Protein AF-A0A318PSG0-F1 (afdb_monomer)

Foldseek 3Di:
DDPDPPCVVVVVVVVVVVVVVVVVVLVVLLVVLLVDDLVVLVVVLVVLVVVLVVLVVVCVVVVPPCPPVVSVVVSVVSVVSSVSSVVSSVVDDPPVPDDD

Mean predicted aligned error: 10.16 Å

Structure (mmCIF, N/CA/C/O backbone):
data_AF-A0A318PSG0-F1
#
_entry.id   AF-A0A318PSG0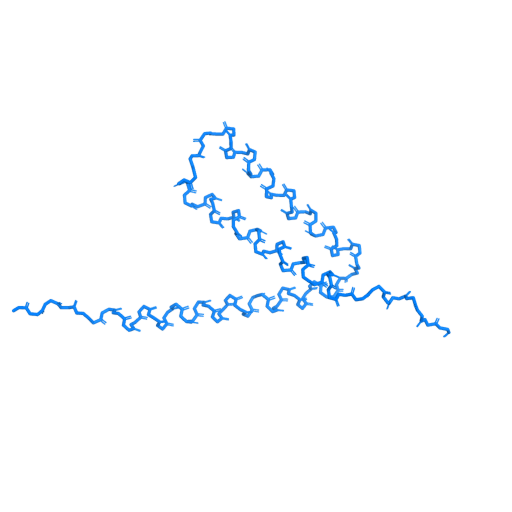-F1
#
loop_
_atom_site.group_PDB
_atom_site.id
_atom_site.type_symbol
_atom_site.label_atom_id
_atom_site.label_alt_id
_atom_site.label_comp_id
_atom_site.label_asym_id
_atom_site.label_entity_id
_atom_site.label_seq_id
_atom_site.pdbx_PDB_ins_code
_atom_site.Cartn_x
_atom_site.Cartn_y
_atom_site.Cartn_z
_atom_site.occupancy
_atom_site.B_iso_or_equiv
_atom_site.auth_seq_id
_atom_site.auth_comp_id
_atom_site.auth_asym_id
_atom_site.auth_atom_id
_atom_site.pdbx_PDB_model_num
ATOM 1 N N . MET A 1 1 ? 16.688 -3.654 -47.159 1.00 36.91 1 MET A N 1
ATOM 2 C CA . MET A 1 1 ? 16.918 -4.422 -45.921 1.00 36.91 1 MET A CA 1
ATOM 3 C C . MET A 1 1 ? 15.959 -3.846 -44.901 1.00 36.91 1 MET A C 1
ATOM 5 O O . MET A 1 1 ? 16.296 -2.858 -44.268 1.00 36.91 1 MET A O 1
ATOM 9 N N . ASP A 1 2 ? 14.742 -4.387 -44.855 1.00 44.00 2 ASP A N 1
ATOM 10 C CA . ASP A 1 2 ? 13.758 -4.062 -43.821 1.00 44.00 2 ASP A CA 1
ATOM 11 C C . ASP A 1 2 ? 14.165 -4.807 -42.552 1.00 44.00 2 ASP A C 1
ATOM 13 O O . ASP A 1 2 ? 14.094 -6.035 -42.494 1.00 44.00 2 ASP A O 1
ATOM 17 N N . MET A 1 3 ? 14.678 -4.075 -41.566 1.00 46.41 3 MET A N 1
ATOM 18 C CA . MET A 1 3 ? 14.885 -4.620 -40.232 1.00 46.41 3 MET A CA 1
ATOM 19 C C . MET A 1 3 ? 13.568 -4.513 -39.466 1.00 46.41 3 MET A C 1
ATOM 21 O O . MET A 1 3 ? 13.115 -3.415 -39.166 1.00 46.41 3 MET A O 1
ATOM 25 N N . MET A 1 4 ? 12.974 -5.680 -39.213 1.00 53.62 4 MET A N 1
ATOM 26 C CA . MET A 1 4 ? 12.303 -6.062 -37.966 1.00 53.62 4 MET A CA 1
ATOM 27 C C . MET A 1 4 ? 11.558 -4.935 -37.235 1.00 53.62 4 MET A C 1
ATOM 29 O O . MET A 1 4 ? 12.124 -4.239 -36.400 1.00 53.62 4 MET A O 1
ATOM 33 N N . ASN A 1 5 ? 10.257 -4.827 -37.506 1.00 5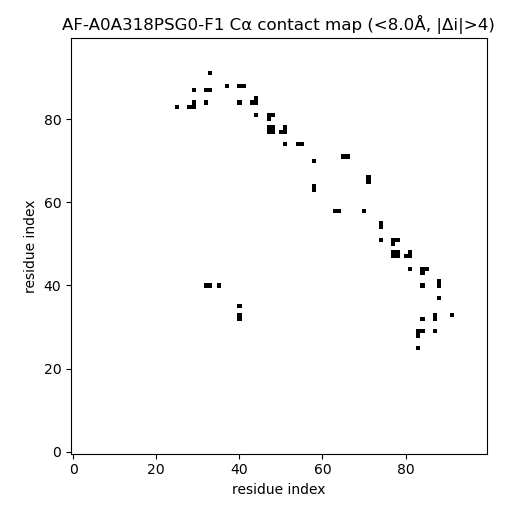1.25 5 ASN A N 1
ATOM 34 C CA . ASN A 1 5 ? 9.304 -4.077 -36.683 1.00 51.25 5 ASN A CA 1
ATOM 35 C C . ASN A 1 5 ? 8.194 -5.012 -36.145 1.00 51.25 5 ASN A C 1
ATOM 37 O O . ASN A 1 5 ? 7.049 -4.599 -35.990 1.00 51.25 5 ASN A O 1
ATOM 41 N N . ASP A 1 6 ? 8.533 -6.290 -35.924 1.00 53.03 6 ASP A N 1
ATOM 42 C CA . ASP A 1 6 ? 7.601 -7.364 -35.530 1.00 53.03 6 ASP A CA 1
ATOM 43 C C . ASP A 1 6 ? 7.407 -7.495 -34.003 1.00 53.03 6 ASP A C 1
ATOM 45 O O . ASP A 1 6 ? 6.510 -8.210 -33.561 1.00 53.03 6 ASP A O 1
ATOM 49 N N . ASP A 1 7 ? 8.180 -6.774 -33.181 1.00 54.47 7 ASP A N 1
ATOM 50 C CA . ASP A 1 7 ? 8.116 -6.872 -31.708 1.00 54.47 7 ASP A CA 1
ATOM 51 C C . ASP A 1 7 ? 7.100 -5.914 -31.051 1.00 54.47 7 ASP A C 1
ATOM 53 O O . ASP A 1 7 ? 6.752 -6.060 -29.878 1.00 54.47 7 ASP A O 1
ATOM 57 N N . ALA A 1 8 ? 6.578 -4.931 -31.790 1.00 55.47 8 ALA A N 1
ATOM 58 C CA . ALA A 1 8 ? 5.656 -3.928 -31.248 1.00 55.47 8 ALA A CA 1
ATOM 59 C C . ALA A 1 8 ? 4.292 -4.483 -30.757 1.00 55.47 8 ALA A C 1
ATOM 61 O O . ALA A 1 8 ? 3.833 -4.053 -29.695 1.00 55.47 8 ALA A O 1
ATOM 62 N N . PRO A 1 9 ? 3.613 -5.419 -31.458 1.00 56.50 9 PRO A N 1
ATOM 63 C CA . PRO A 1 9 ? 2.306 -5.916 -31.018 1.00 56.50 9 PRO A CA 1
ATOM 64 C C . PRO A 1 9 ? 2.380 -6.974 -29.903 1.00 56.50 9 PRO A C 1
ATOM 66 O O . PRO A 1 9 ? 1.414 -7.126 -29.155 1.00 56.50 9 PRO A O 1
ATOM 69 N N . VAL A 1 10 ? 3.501 -7.693 -29.760 1.00 61.41 10 VAL A N 1
ATOM 70 C CA . VAL A 1 10 ? 3.690 -8.702 -28.697 1.00 61.41 10 VAL A CA 1
ATOM 71 C C . VAL A 1 10 ? 3.797 -8.020 -27.332 1.00 61.41 10 VAL A C 1
ATOM 73 O O . VAL A 1 10 ? 3.074 -8.379 -26.405 1.00 61.41 10 VAL A O 1
ATOM 76 N N . ASN A 1 11 ? 4.586 -6.947 -27.256 1.00 71.38 11 ASN A N 1
ATOM 77 C CA . ASN A 1 11 ? 4.783 -6.169 -26.035 1.00 71.38 11 ASN A CA 1
ATOM 78 C C . ASN A 1 11 ? 3.484 -5.477 -25.561 1.00 71.38 11 ASN A C 1
ATOM 80 O O . ASN A 1 11 ? 3.173 -5.457 -24.374 1.00 71.38 11 ASN A O 1
ATOM 84 N N . ALA A 1 12 ? 2.651 -4.980 -26.485 1.00 75.56 12 ALA A N 1
ATOM 85 C CA . ALA A 1 12 ? 1.378 -4.341 -26.131 1.00 75.56 12 ALA A CA 1
ATOM 86 C C . ALA A 1 12 ? 0.383 -5.305 -25.452 1.00 75.56 12 ALA A C 1
ATOM 88 O O . ALA A 1 12 ? -0.306 -4.921 -24.507 1.00 75.56 12 ALA A O 1
ATOM 89 N N . ASN A 1 13 ? 0.321 -6.560 -25.909 1.00 78.31 13 ASN A N 1
ATOM 90 C CA . ASN A 1 13 ? -0.543 -7.576 -25.303 1.00 78.31 13 ASN A CA 1
ATOM 91 C C . ASN A 1 13 ? -0.038 -8.013 -23.920 1.00 78.31 13 ASN A C 1
ATOM 93 O O . ASN A 1 13 ? -0.846 -8.252 -23.023 1.00 78.31 13 ASN A O 1
ATOM 97 N N . GLU A 1 14 ? 1.280 -8.102 -23.733 1.00 83.19 14 GLU A N 1
ATOM 98 C CA . GLU A 1 14 ? 1.892 -8.414 -22.437 1.00 83.19 14 GLU A CA 1
ATOM 99 C C . GLU A 1 14 ? 1.665 -7.288 -21.420 1.00 83.19 14 GLU A C 1
ATOM 101 O O . GLU A 1 14 ? 1.273 -7.563 -20.286 1.00 83.19 14 GLU A O 1
ATOM 106 N N . ILE A 1 15 ? 1.803 -6.025 -21.838 1.00 81.81 15 ILE A N 1
ATOM 107 C CA . ILE A 1 15 ? 1.477 -4.853 -21.011 1.00 81.81 15 ILE A CA 1
ATOM 108 C C . ILE A 1 15 ? -0.001 -4.874 -20.608 1.00 81.81 15 ILE A C 1
ATOM 110 O O . ILE A 1 15 ? -0.307 -4.772 -19.422 1.00 81.81 15 ILE A O 1
ATOM 114 N N . ALA A 1 16 ? -0.918 -5.083 -21.556 1.00 83.00 16 ALA A N 1
ATOM 115 C CA . ALA A 1 16 ? -2.351 -5.143 -21.260 1.00 83.00 16 ALA A CA 1
ATOM 116 C C . ALA A 1 16 ? -2.700 -6.278 -20.278 1.00 83.00 16 ALA A C 1
ATOM 118 O O . ALA A 1 16 ? -3.563 -6.126 -19.409 1.00 83.00 16 ALA A O 1
ATOM 119 N N . LEU A 1 17 ? -2.017 -7.421 -20.389 1.00 86.44 17 LEU A N 1
ATOM 120 C CA . LEU A 1 17 ? -2.180 -8.537 -19.463 1.00 86.44 17 LEU A CA 1
ATOM 121 C C . LEU A 1 17 ? -1.668 -8.186 -18.055 1.00 86.44 17 LEU A C 1
ATOM 123 O O . LEU A 1 17 ? -2.342 -8.490 -17.069 1.00 86.44 17 LEU A O 1
ATOM 127 N N . LEU A 1 18 ? -0.511 -7.527 -17.952 1.00 85.81 18 LEU A N 1
ATOM 128 C CA . LEU A 1 18 ? 0.033 -7.049 -16.678 1.00 85.81 18 LEU A CA 1
ATOM 129 C C . LEU A 1 18 ? -0.896 -6.023 -16.020 1.00 85.81 18 LEU A C 1
ATOM 131 O O . LEU A 1 18 ? -1.191 -6.149 -14.832 1.00 85.81 18 LEU A O 1
ATOM 135 N N . GLU A 1 19 ? -1.425 -5.068 -16.783 1.00 85.62 19 GLU A N 1
ATOM 136 C CA . GLU A 1 19 ? -2.404 -4.089 -16.296 1.00 85.62 19 GLU A CA 1
ATOM 137 C C . GLU A 1 19 ? -3.671 -4.770 -15.764 1.00 85.62 19 GLU A C 1
ATOM 139 O O . GLU A 1 19 ? -4.149 -4.437 -14.676 1.00 85.62 19 GLU A O 1
ATOM 144 N N . ALA A 1 20 ? -4.186 -5.777 -16.478 1.00 87.00 20 ALA A N 1
ATOM 145 C CA . ALA A 1 20 ? -5.340 -6.548 -16.028 1.00 87.00 20 ALA A CA 1
ATOM 146 C C . ALA A 1 20 ? -5.061 -7.296 -14.711 1.00 87.00 20 ALA A C 1
ATOM 148 O O . ALA A 1 20 ? -5.914 -7.307 -13.816 1.00 87.00 20 ALA A O 1
ATOM 149 N N . TYR A 1 21 ? -3.871 -7.888 -14.556 1.00 87.44 21 TYR A N 1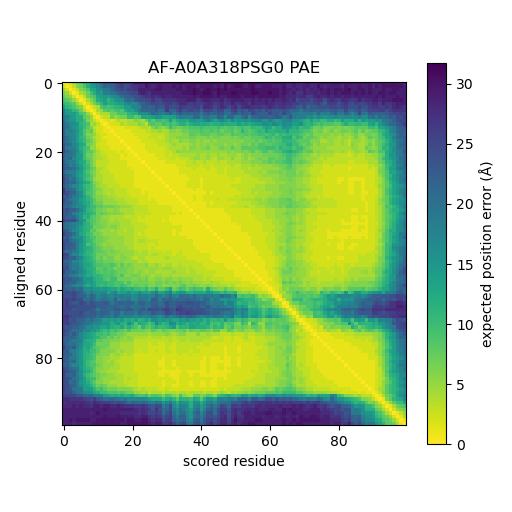
ATOM 150 C CA . TYR A 1 21 ? -3.478 -8.545 -13.307 1.00 87.44 21 TYR A CA 1
ATOM 151 C C . TYR A 1 21 ? -3.340 -7.561 -12.147 1.00 87.44 21 TYR A C 1
ATOM 153 O O . TYR A 1 21 ? -3.872 -7.830 -11.068 1.00 87.44 21 TYR A O 1
ATOM 161 N N . VAL A 1 22 ? -2.694 -6.412 -12.363 1.00 87.38 22 VAL A N 1
ATOM 162 C CA . VAL A 1 22 ? -2.577 -5.353 -11.349 1.00 87.38 22 VAL A CA 1
ATOM 163 C C . VAL A 1 22 ? -3.963 -4.869 -10.922 1.00 87.38 22 VAL A C 1
ATOM 165 O O . VAL A 1 22 ? -4.237 -4.792 -9.724 1.00 87.38 22 VAL A O 1
ATOM 168 N N . GLY A 1 23 ? -4.876 -4.652 -11.873 1.00 89.44 23 GLY A N 1
ATOM 169 C CA . GLY A 1 23 ? -6.261 -4.284 -11.575 1.00 89.44 23 GLY A CA 1
ATOM 170 C C . GLY A 1 23 ? -6.995 -5.340 -10.739 1.00 89.44 23 GLY A C 1
ATOM 171 O O . GLY A 1 23 ? -7.702 -5.003 -9.787 1.00 89.44 23 GLY A O 1
ATOM 172 N N . CYS A 1 24 ? -6.796 -6.630 -11.026 1.00 92.88 24 CYS A N 1
ATOM 173 C CA . CYS A 1 24 ? -7.376 -7.711 -10.221 1.00 92.88 24 CYS A CA 1
ATOM 174 C C . CYS A 1 24 ? -6.821 -7.735 -8.789 1.00 92.88 24 CYS A C 1
ATOM 176 O O . CYS A 1 24 ? -7.586 -7.941 -7.841 1.00 92.88 24 CYS A O 1
ATOM 178 N N . LEU A 1 25 ? -5.514 -7.511 -8.622 1.00 92.19 25 LEU A N 1
ATOM 179 C CA . LEU A 1 25 ? -4.870 -7.438 -7.310 1.00 92.19 25 LEU A CA 1
ATOM 180 C C . LEU A 1 25 ? -5.370 -6.237 -6.503 1.00 92.19 25 LEU A C 1
ATOM 182 O O . LEU A 1 25 ? -5.661 -6.396 -5.318 1.00 92.19 25 LEU A O 1
ATOM 186 N N . GLU A 1 26 ? -5.551 -5.073 -7.133 1.00 93.25 26 GLU A N 1
ATOM 187 C CA . GLU A 1 26 ? -6.134 -3.899 -6.477 1.00 93.25 26 GLU A CA 1
ATOM 188 C C . GLU A 1 26 ? -7.552 -4.205 -5.974 1.00 93.25 26 GLU A C 1
ATOM 190 O O . GLU A 1 26 ? -7.862 -3.984 -4.804 1.00 93.25 26 GLU A O 1
ATOM 195 N N . VAL A 1 27 ? -8.409 -4.793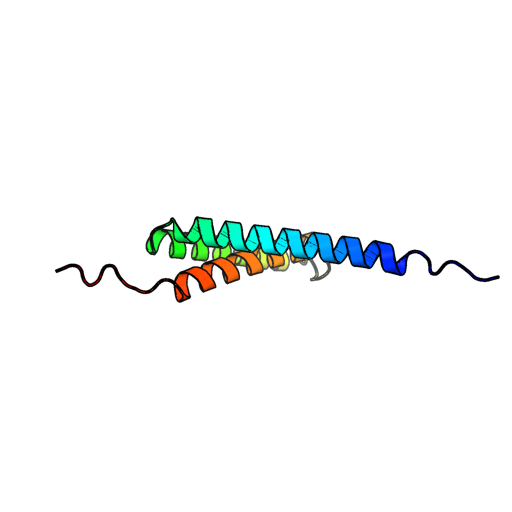 -6.815 1.00 94.31 27 VAL A N 1
ATOM 196 C CA . VAL A 1 27 ? -9.775 -5.171 -6.415 1.00 94.31 27 VAL A CA 1
ATOM 197 C C . VAL A 1 27 ? -9.767 -6.181 -5.266 1.00 94.31 27 VAL A C 1
ATOM 199 O O . VAL A 1 27 ? -10.570 -6.059 -4.337 1.00 94.31 27 VAL A O 1
ATOM 202 N N . ALA A 1 28 ? -8.881 -7.179 -5.305 1.00 94.81 28 ALA A N 1
ATOM 203 C CA . ALA A 1 28 ? -8.751 -8.168 -4.239 1.00 94.81 28 ALA A CA 1
ATOM 204 C C . ALA A 1 28 ? -8.301 -7.524 -2.919 1.00 94.81 28 ALA A C 1
ATOM 206 O O . ALA A 1 28 ? -8.905 -7.788 -1.878 1.00 94.81 28 ALA A O 1
ATOM 207 N N . LEU A 1 29 ? -7.309 -6.632 -2.972 1.00 94.75 29 LEU A N 1
ATOM 208 C CA . LEU A 1 29 ? -6.831 -5.869 -1.823 1.00 94.75 29 LEU A CA 1
ATOM 209 C C . LEU A 1 29 ? -7.955 -5.016 -1.227 1.00 94.75 29 LEU A C 1
ATOM 211 O O . LEU A 1 29 ? -8.220 -5.104 -0.030 1.00 94.75 29 LEU A O 1
ATOM 215 N N . GLN A 1 30 ? -8.679 -4.254 -2.051 1.00 95.19 30 GLN A N 1
ATOM 216 C CA . GLN A 1 30 ? -9.795 -3.446 -1.563 1.00 95.19 30 GLN A CA 1
ATOM 217 C C . GLN A 1 30 ? -10.897 -4.303 -0.923 1.00 95.19 30 GLN A C 1
ATOM 219 O O . GLN A 1 30 ? -11.495 -3.899 0.072 1.00 95.19 30 GLN A O 1
ATOM 224 N N . LYS A 1 31 ? -11.196 -5.483 -1.484 1.00 95.56 31 LYS A N 1
ATOM 225 C CA . LYS A 1 31 ? -12.158 -6.422 -0.885 1.00 95.56 31 LYS A CA 1
ATOM 226 C C . LYS A 1 31 ? -11.676 -6.933 0.468 1.00 95.56 31 LYS A C 1
ATOM 228 O O . LYS A 1 31 ? -12.481 -6.984 1.388 1.00 95.56 31 LYS A O 1
ATOM 233 N N . ALA A 1 32 ? -10.396 -7.279 0.592 1.00 95.44 32 ALA A N 1
ATOM 234 C CA . ALA A 1 32 ? -9.815 -7.746 1.845 1.00 95.44 32 ALA A CA 1
ATOM 235 C C . ALA A 1 32 ? -9.843 -6.658 2.930 1.00 95.44 32 ALA A C 1
ATOM 237 O O . ALA A 1 32 ? -10.273 -6.929 4.045 1.00 95.44 32 ALA A O 1
ATOM 238 N N . ILE A 1 33 ? -9.473 -5.419 2.593 1.00 95.06 33 ILE A N 1
ATOM 239 C CA . ILE A 1 33 ? -9.479 -4.289 3.538 1.00 95.06 33 ILE A CA 1
ATOM 240 C C . ILE A 1 33 ? -10.899 -4.005 4.047 1.00 95.06 33 ILE A C 1
ATOM 242 O O . ILE A 1 33 ? -11.081 -3.764 5.233 1.00 95.06 33 ILE A O 1
ATOM 246 N N . ARG A 1 34 ? -11.923 -4.105 3.187 1.00 94.69 34 ARG A N 1
ATOM 247 C CA . ARG A 1 34 ? -13.332 -3.916 3.588 1.00 94.69 34 ARG A CA 1
ATOM 248 C C . ARG A 1 34 ? -13.865 -4.989 4.550 1.00 94.69 34 ARG A C 1
ATOM 250 O O . ARG A 1 34 ? -14.959 -4.814 5.075 1.00 94.69 34 ARG A O 1
ATOM 257 N N . LEU A 1 35 ? -13.141 -6.090 4.770 1.00 94.94 35 LEU A N 1
ATOM 258 C CA . LEU A 1 35 ? -13.483 -7.086 5.795 1.00 94.94 35 LEU A CA 1
ATOM 259 C C . LEU A 1 35 ? -12.954 -6.712 7.187 1.00 94.94 35 LEU A C 1
ATOM 261 O O . LEU A 1 35 ? -13.360 -7.332 8.167 1.00 94.94 35 LEU A O 1
ATOM 265 N N . LEU A 1 36 ? -12.041 -5.743 7.263 1.00 94.31 36 LEU A N 1
ATOM 266 C CA . LEU A 1 36 ? -11.470 -5.238 8.505 1.00 94.31 36 LEU A CA 1
ATOM 267 C C . LEU A 1 36 ? -12.365 -4.149 9.100 1.00 94.31 36 LEU A C 1
ATOM 269 O O . LEU A 1 36 ? -13.051 -3.431 8.363 1.00 94.31 36 LEU A O 1
ATOM 273 N N . ASP A 1 37 ? -12.320 -3.992 10.421 1.00 94.00 37 ASP A N 1
ATOM 274 C CA . ASP A 1 37 ? -12.927 -2.834 11.079 1.00 94.00 37 ASP A CA 1
ATOM 275 C C . ASP A 1 37 ? -12.146 -1.538 10.784 1.00 94.00 37 ASP A C 1
ATOM 277 O O . ASP A 1 37 ? -11.023 -1.561 10.279 1.00 94.00 37 ASP A O 1
ATOM 281 N N . HIS A 1 38 ? -12.758 -0.382 11.054 1.00 92.81 38 HIS A N 1
ATOM 282 C CA . HIS A 1 38 ? -12.161 0.912 10.712 1.00 92.81 38 HIS A CA 1
ATOM 283 C C . HIS A 1 38 ? -10.795 1.135 11.382 1.00 92.81 38 HIS A C 1
ATOM 285 O O . HIS A 1 38 ? -9.873 1.639 10.740 1.00 92.81 38 HIS A O 1
ATOM 291 N N . ASP A 1 39 ? -10.638 0.719 12.640 1.00 94.94 39 ASP A N 1
ATOM 292 C CA . ASP A 1 39 ? -9.383 0.887 13.375 1.00 94.94 39 ASP A CA 1
ATOM 293 C C . ASP A 1 39 ? -8.264 0.045 12.747 1.00 94.94 39 ASP A C 1
ATOM 295 O O . ASP A 1 39 ? -7.164 0.553 12.519 1.00 94.94 39 ASP A O 1
ATOM 299 N N . GLN A 1 40 ? -8.561 -1.200 12.365 1.00 96.12 40 GLN A N 1
ATOM 300 C CA . GLN A 1 40 ? -7.654 -2.084 11.630 1.00 96.12 40 GLN A CA 1
ATOM 301 C C . GLN A 1 40 ? -7.283 -1.519 10.253 1.00 96.12 40 GLN A C 1
ATOM 303 O O . GLN A 1 40 ? -6.124 -1.600 9.840 1.00 96.12 40 GLN A O 1
ATOM 308 N N . GLN A 1 41 ? -8.236 -0.917 9.533 1.00 94.94 41 GLN A N 1
ATOM 309 C CA . GLN A 1 41 ? -7.959 -0.264 8.249 1.00 94.94 41 GLN A CA 1
ATOM 310 C C . GLN A 1 41 ? -6.987 0.914 8.428 1.00 94.94 41 GLN A C 1
ATOM 312 O O . GLN A 1 41 ? -6.008 1.037 7.684 1.00 94.94 41 GLN A O 1
ATOM 317 N N . VAL A 1 42 ? -7.225 1.765 9.431 1.00 95.81 42 VAL A N 1
ATOM 318 C CA . VAL A 1 42 ? -6.362 2.910 9.757 1.00 95.81 42 VAL A CA 1
ATOM 319 C C . VAL A 1 42 ? -4.981 2.451 10.228 1.00 95.81 42 VAL A C 1
ATOM 321 O O . VAL A 1 42 ? -3.975 3.048 9.836 1.00 95.81 42 VAL A O 1
ATOM 324 N N . GLU A 1 43 ? -4.900 1.397 11.039 1.00 96.62 43 GLU A N 1
ATOM 325 C CA . GLU A 1 43 ? -3.632 0.803 11.474 1.00 96.62 43 GLU A CA 1
ATOM 326 C C . GLU A 1 43 ? -2.819 0.299 10.278 1.00 96.62 43 GLU A C 1
ATOM 328 O O . GLU A 1 43 ? -1.637 0.625 10.154 1.00 96.62 43 GLU A O 1
ATOM 333 N N . MET A 1 44 ? -3.461 -0.404 9.343 1.00 95.69 44 MET A N 1
ATOM 334 C CA . MET A 1 44 ? -2.820 -0.887 8.122 1.00 95.69 44 MET A CA 1
ATOM 335 C C . MET A 1 44 ? -2.306 0.271 7.248 1.00 95.69 44 MET A C 1
ATOM 337 O O . MET A 1 44 ? -1.190 0.203 6.730 1.00 95.69 44 MET A O 1
ATOM 341 N N . LEU A 1 45 ? -3.057 1.376 7.141 1.00 96.44 45 LEU A N 1
ATOM 342 C CA . LEU A 1 45 ? -2.585 2.583 6.452 1.00 96.44 45 LEU A CA 1
ATOM 343 C C . LEU A 1 45 ? -1.350 3.188 7.136 1.00 96.44 45 LEU A C 1
ATOM 345 O O . LEU A 1 45 ? -0.379 3.538 6.463 1.00 96.44 45 LEU A O 1
ATOM 349 N N . ARG A 1 46 ? -1.365 3.304 8.469 1.00 96.75 46 ARG A N 1
ATOM 350 C CA . ARG A 1 46 ? -0.227 3.827 9.243 1.00 96.75 46 ARG A CA 1
ATOM 351 C C . ARG A 1 46 ? 1.008 2.946 9.108 1.00 96.75 46 ARG A C 1
ATOM 353 O O . ARG A 1 46 ? 2.120 3.473 9.044 1.00 96.75 46 ARG A O 1
ATOM 360 N N . TYR A 1 47 ? 0.820 1.632 9.055 1.00 95.81 47 TYR A N 1
ATOM 361 C CA . TYR A 1 47 ? 1.902 0.681 8.843 1.00 95.81 47 TYR A CA 1
ATOM 362 C C . TYR A 1 47 ? 2.589 0.917 7.493 1.00 95.81 47 TYR A C 1
ATOM 364 O O . TYR A 1 47 ? 3.805 1.103 7.444 1.00 95.81 47 TYR A O 1
ATOM 372 N N . GLU A 1 48 ? 1.820 1.020 6.407 1.00 94.94 48 GLU A N 1
ATOM 373 C CA . GLU A 1 48 ? 2.374 1.291 5.074 1.00 94.94 48 GLU A CA 1
ATOM 374 C C . GLU A 1 48 ? 3.049 2.670 4.992 1.00 94.94 48 GLU A C 1
ATOM 376 O O . GLU A 1 48 ? 4.149 2.791 4.455 1.00 94.94 48 GLU A O 1
ATOM 381 N N . GLN A 1 49 ? 2.462 3.705 5.602 1.00 93.88 49 GLN A N 1
ATOM 382 C CA . GLN A 1 49 ? 3.082 5.035 5.682 1.00 93.88 49 GLN A CA 1
ATOM 383 C C . GLN A 1 49 ? 4.404 5.026 6.460 1.00 93.88 49 GLN A C 1
ATOM 385 O O . GLN A 1 49 ? 5.359 5.690 6.057 1.00 93.88 49 GLN A O 1
ATOM 390 N N . THR A 1 50 ? 4.476 4.263 7.553 1.00 94.88 50 THR A N 1
ATOM 391 C CA . THR A 1 50 ? 5.711 4.092 8.330 1.00 94.88 50 THR A CA 1
ATOM 392 C C . THR A 1 50 ? 6.787 3.418 7.490 1.00 94.88 50 THR A C 1
ATOM 394 O O . THR A 1 50 ? 7.907 3.915 7.436 1.00 94.88 50 THR A O 1
ATOM 397 N N . ARG A 1 51 ? 6.445 2.353 6.757 1.00 91.12 51 ARG A N 1
ATOM 398 C CA . ARG A 1 51 ? 7.396 1.658 5.878 1.00 91.12 51 ARG A CA 1
ATOM 399 C C . ARG A 1 51 ? 7.934 2.547 4.765 1.00 91.12 51 ARG A C 1
ATOM 401 O O . ARG A 1 51 ? 9.128 2.504 4.493 1.00 91.12 51 ARG A O 1
ATOM 408 N N . ILE A 1 52 ? 7.075 3.348 4.133 1.00 91.69 52 ILE A N 1
ATOM 409 C CA . ILE A 1 52 ? 7.500 4.328 3.122 1.00 91.69 52 ILE A CA 1
ATOM 410 C C . ILE A 1 52 ? 8.511 5.291 3.742 1.00 91.69 52 ILE A C 1
ATOM 412 O O . ILE A 1 52 ? 9.612 5.438 3.225 1.00 91.69 52 ILE A O 1
ATOM 416 N N . LYS A 1 53 ? 8.177 5.863 4.903 1.00 90.75 53 LYS A N 1
ATOM 417 C CA . LYS A 1 53 ? 9.044 6.811 5.604 1.00 90.75 53 LYS A CA 1
ATOM 418 C C . LYS A 1 53 ? 10.398 6.204 5.991 1.00 90.75 53 LYS A C 1
ATOM 420 O O . LYS A 1 53 ? 11.426 6.823 5.747 1.00 90.75 53 LYS A O 1
ATOM 425 N N . GLU A 1 54 ? 10.411 5.005 6.569 1.00 89.81 54 GLU A N 1
ATOM 426 C CA . GLU A 1 54 ? 11.650 4.302 6.932 1.00 89.81 54 GLU A CA 1
ATOM 427 C C . GLU A 1 54 ? 12.531 4.042 5.706 1.00 89.81 54 GLU A C 1
ATOM 429 O O . GLU A 1 54 ? 13.756 4.141 5.782 1.00 89.81 54 GLU A O 1
ATOM 434 N N . ARG A 1 55 ? 11.918 3.740 4.556 1.00 85.19 55 ARG A N 1
ATOM 435 C CA . ARG A 1 55 ? 12.652 3.557 3.302 1.00 85.19 55 ARG A CA 1
ATOM 436 C C . ARG A 1 55 ? 13.184 4.876 2.756 1.00 85.19 55 ARG A C 1
ATOM 438 O O . ARG A 1 55 ? 14.353 4.925 2.385 1.00 85.19 55 ARG A O 1
ATOM 445 N N . ASP A 1 56 ? 12.400 5.946 2.776 1.00 84.75 56 ASP A N 1
ATOM 446 C CA . ASP A 1 56 ? 12.869 7.277 2.372 1.00 84.75 56 ASP A CA 1
ATOM 447 C C . ASP A 1 56 ? 14.068 7.724 3.231 1.00 84.75 56 ASP A C 1
ATOM 449 O O . ASP A 1 56 ? 15.068 8.229 2.716 1.00 84.75 56 ASP A O 1
ATOM 453 N N . GLU A 1 57 ? 14.021 7.469 4.542 1.00 87.25 57 GLU A N 1
ATOM 454 C CA . GLU A 1 57 ? 15.129 7.740 5.464 1.00 87.25 57 GLU A CA 1
ATOM 455 C C . GLU A 1 57 ? 16.378 6.908 5.132 1.00 87.25 57 GLU A C 1
ATOM 457 O O . GLU A 1 57 ? 17.487 7.447 5.119 1.00 87.25 57 GLU A O 1
ATOM 462 N N . GLN A 1 58 ? 16.218 5.620 4.807 1.00 84.44 58 GLN A N 1
ATOM 463 C CA . GLN A 1 58 ? 17.322 4.761 4.361 1.00 84.44 58 GLN A CA 1
ATOM 464 C C . GLN A 1 58 ? 17.938 5.258 3.049 1.00 84.44 58 GLN A C 1
ATOM 466 O O . GLN A 1 58 ? 19.163 5.318 2.932 1.00 84.44 58 GLN A O 1
ATOM 471 N N . GLN A 1 59 ? 17.117 5.657 2.077 1.00 79.31 59 GLN A N 1
ATOM 472 C CA . GLN A 1 59 ? 17.594 6.182 0.799 1.00 79.31 59 GLN A CA 1
ATOM 473 C C . GLN A 1 59 ? 18.456 7.433 1.001 1.00 79.31 59 GLN A C 1
ATOM 475 O O . GLN A 1 59 ? 19.572 7.517 0.479 1.00 79.31 59 GLN A O 1
ATOM 480 N N . MET A 1 60 ? 17.976 8.360 1.833 1.00 81.06 60 MET A N 1
ATOM 481 C CA . MET A 1 60 ? 18.701 9.576 2.201 1.00 81.06 60 MET A CA 1
ATOM 482 C C . MET A 1 60 ? 20.003 9.266 2.951 1.00 81.06 60 MET A C 1
ATOM 484 O O . MET A 1 60 ? 21.043 9.853 2.650 1.00 81.06 60 MET A O 1
ATOM 488 N N . ALA A 1 61 ? 19.973 8.329 3.905 1.00 83.19 61 ALA A N 1
ATOM 489 C CA . ALA A 1 61 ? 21.135 7.958 4.715 1.00 83.19 61 ALA A CA 1
ATOM 490 C C . ALA A 1 61 ? 22.243 7.272 3.900 1.00 83.19 61 ALA A C 1
ATOM 492 O O . ALA A 1 61 ? 23.428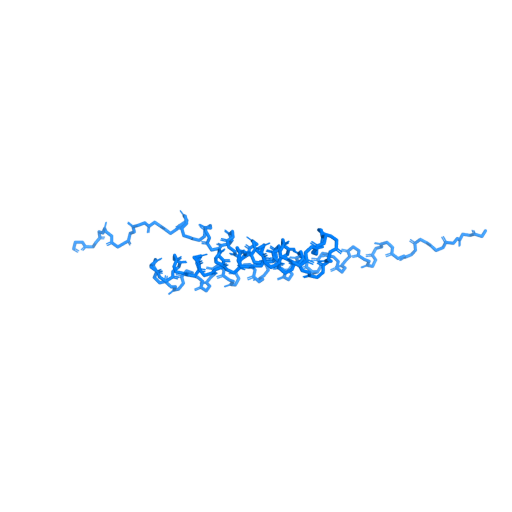 7.478 4.169 1.00 83.19 61 ALA A O 1
ATOM 493 N N . HIS A 1 62 ? 21.875 6.476 2.895 1.00 77.88 62 HIS A N 1
ATOM 494 C CA . HIS A 1 62 ? 22.820 5.720 2.074 1.00 77.88 62 HIS A CA 1
ATOM 495 C C . HIS A 1 62 ? 23.298 6.464 0.819 1.00 77.88 62 HIS A C 1
ATOM 497 O O . HIS A 1 62 ? 24.064 5.890 0.048 1.00 77.88 62 HIS A O 1
ATOM 503 N N . GLN A 1 63 ? 22.882 7.724 0.608 1.00 67.06 63 GLN A N 1
ATOM 504 C CA . GLN A 1 63 ? 23.117 8.475 -0.640 1.00 67.06 63 GLN A CA 1
ATOM 505 C C . GLN A 1 63 ? 22.722 7.667 -1.885 1.00 67.06 63 GLN A C 1
ATOM 507 O O . GLN A 1 63 ? 23.302 7.833 -2.960 1.00 67.06 63 GLN A O 1
ATOM 512 N N . LEU A 1 64 ? 21.744 6.768 -1.734 1.00 65.25 64 LEU A N 1
ATOM 513 C CA . LEU A 1 64 ? 21.189 6.038 -2.857 1.00 65.25 64 LEU A CA 1
ATOM 514 C C . LEU A 1 64 ? 20.459 7.080 -3.697 1.00 65.25 64 LEU A C 1
ATOM 516 O O . LEU A 1 64 ? 19.455 7.655 -3.271 1.00 65.25 64 LEU A O 1
ATOM 520 N N . GLY A 1 65 ? 21.022 7.383 -4.867 1.00 59.97 65 GLY A N 1
ATOM 521 C CA . GLY A 1 65 ? 20.383 8.279 -5.815 1.00 59.97 65 GLY A CA 1
ATOM 522 C C . GLY A 1 65 ? 18.968 7.787 -6.143 1.00 59.97 65 GLY A C 1
ATOM 523 O O . GLY A 1 65 ? 18.668 6.603 -5.969 1.00 59.97 65 GLY A O 1
ATOM 524 N N . PRO A 1 66 ? 18.086 8.664 -6.646 1.00 59.50 66 PRO A N 1
ATOM 525 C CA . PRO A 1 66 ? 16.750 8.270 -7.102 1.00 59.50 66 PRO A CA 1
ATOM 526 C C . PRO A 1 66 ? 16.768 7.156 -8.169 1.00 59.50 66 PRO A C 1
ATOM 528 O O . PRO A 1 66 ? 15.738 6.548 -8.418 1.00 59.50 66 PRO A O 1
ATOM 531 N N . GLU A 1 67 ? 17.936 6.868 -8.755 1.00 55.78 67 GLU A N 1
ATOM 532 C CA . GLU A 1 67 ? 18.175 5.840 -9.776 1.00 55.78 67 GLU A CA 1
ATOM 533 C C . GLU A 1 67 ? 18.553 4.451 -9.224 1.00 55.78 67 GLU A C 1
ATOM 535 O O . GLU A 1 67 ? 18.926 3.561 -9.985 1.00 55.78 67 GLU A O 1
ATOM 540 N N . GLY A 1 68 ? 18.469 4.224 -7.908 1.00 58.16 68 GLY A N 1
ATOM 541 C CA . GLY A 1 68 ? 18.434 2.863 -7.370 1.00 58.16 68 GLY A CA 1
ATOM 542 C C . GLY A 1 68 ? 17.098 2.206 -7.724 1.00 58.16 68 GLY A C 1
ATOM 543 O O . GLY A 1 68 ? 16.210 2.179 -6.876 1.00 58.16 68 GLY A O 1
ATOM 544 N N . ASP A 1 69 ? 16.96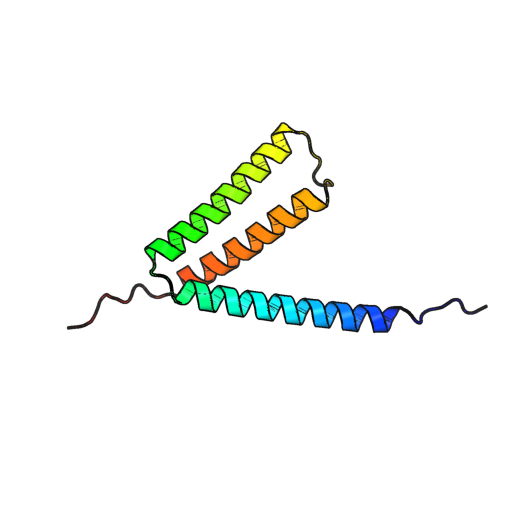4 1.741 -8.969 1.00 63.72 69 ASP A N 1
ATOM 545 C CA . ASP A 1 69 ? 15.712 1.340 -9.642 1.00 63.72 69 ASP A CA 1
ATOM 546 C C . ASP A 1 69 ? 14.804 0.482 -8.738 1.00 63.72 69 ASP A C 1
ATOM 548 O O . ASP A 1 69 ? 13.671 0.843 -8.427 1.00 63.72 69 ASP A O 1
ATOM 552 N N . GLU A 1 70 ? 15.366 -0.566 -8.129 1.00 65.75 70 GLU A N 1
ATOM 553 C CA . GLU A 1 70 ? 14.621 -1.483 -7.256 1.00 65.75 70 GLU A CA 1
ATOM 554 C C . GLU A 1 70 ? 14.145 -0.843 -5.937 1.00 65.75 70 GLU A C 1
ATOM 556 O O . GLU A 1 70 ? 13.113 -1.221 -5.368 1.00 65.75 70 GLU A O 1
ATOM 561 N N . PHE A 1 71 ? 14.896 0.125 -5.402 1.00 65.06 71 PHE A N 1
ATOM 562 C CA . PHE A 1 71 ? 14.522 0.791 -4.156 1.00 65.06 71 PHE A CA 1
ATOM 563 C C . PHE A 1 71 ? 13.305 1.691 -4.381 1.00 65.06 71 PHE A C 1
ATOM 565 O O . PHE A 1 71 ? 12.343 1.626 -3.606 1.00 65.06 71 PHE A O 1
ATOM 572 N N . ASN A 1 72 ? 13.332 2.459 -5.472 1.00 71.56 72 ASN A N 1
ATOM 573 C CA . ASN A 1 72 ? 12.258 3.356 -5.878 1.00 71.56 72 ASN A CA 1
ATOM 574 C C . ASN A 1 72 ? 10.986 2.588 -6.278 1.00 71.56 72 ASN A C 1
ATOM 576 O O . ASN A 1 72 ? 9.883 2.974 -5.878 1.00 71.56 72 ASN A O 1
ATOM 580 N N . ASP A 1 73 ? 11.128 1.454 -6.966 1.00 79.75 73 ASP A N 1
ATOM 581 C CA . ASP A 1 73 ? 10.004 0.605 -7.377 1.00 79.75 73 ASP A CA 1
ATOM 582 C C . ASP A 1 73 ? 9.219 0.061 -6.183 1.00 79.75 73 ASP A C 1
ATOM 584 O O . ASP A 1 73 ? 7.990 0.147 -6.131 1.00 79.75 73 ASP A O 1
ATOM 588 N N . ILE A 1 74 ? 9.922 -0.440 -5.165 1.00 81.81 74 ILE A N 1
ATOM 589 C CA . ILE A 1 74 ? 9.269 -0.980 -3.968 1.00 81.81 74 ILE A CA 1
ATOM 590 C C . ILE A 1 74 ? 8.599 0.149 -3.161 1.00 81.81 74 ILE A C 1
ATOM 592 O O . ILE A 1 74 ? 7.499 -0.043 -2.642 1.00 81.81 74 ILE A O 1
ATOM 596 N N . THR A 1 75 ? 9.198 1.346 -3.073 1.00 85.62 75 THR A N 1
ATOM 597 C CA . THR A 1 75 ? 8.580 2.478 -2.354 1.00 85.62 75 THR A CA 1
ATOM 598 C C . THR A 1 75 ? 7.333 2.946 -3.098 1.00 85.62 75 THR A C 1
ATOM 600 O O . THR A 1 75 ? 6.294 3.191 -2.484 1.00 85.62 75 THR A O 1
ATOM 603 N N . THR A 1 76 ? 7.396 2.969 -4.430 1.00 86.75 76 THR A N 1
ATOM 604 C CA . THR A 1 76 ? 6.251 3.249 -5.300 1.00 86.75 76 THR A CA 1
ATOM 605 C C . THR A 1 76 ? 5.134 2.226 -5.093 1.00 86.75 76 THR A C 1
ATOM 607 O O . THR A 1 76 ? 3.976 2.620 -4.932 1.00 86.75 76 THR A O 1
ATOM 610 N N . ALA A 1 77 ? 5.459 0.933 -5.003 1.00 88.19 77 ALA A N 1
ATOM 611 C CA . ALA A 1 77 ? 4.487 -0.122 -4.722 1.00 88.19 77 ALA A CA 1
ATOM 612 C C . ALA A 1 77 ? 3.795 0.075 -3.361 1.00 88.19 77 ALA A C 1
ATOM 614 O O . ALA A 1 77 ? 2.564 0.031 -3.292 1.00 88.19 77 ALA A O 1
ATOM 615 N N . HIS A 1 78 ? 4.548 0.385 -2.299 1.00 91.25 78 HIS A N 1
ATOM 616 C CA . HIS A 1 78 ? 3.969 0.740 -0.996 1.00 91.25 78 HIS A CA 1
ATOM 617 C C . HIS A 1 78 ? 3.066 1.974 -1.083 1.00 91.25 78 HIS A C 1
ATOM 619 O O . HIS A 1 78 ? 1.975 1.992 -0.512 1.00 91.25 78 HIS A O 1
ATOM 625 N N . GLY A 1 79 ? 3.459 2.983 -1.863 1.00 92.00 79 GLY A N 1
ATOM 626 C CA . GLY A 1 79 ? 2.633 4.160 -2.128 1.00 92.00 79 GLY A CA 1
ATOM 627 C C . GLY A 1 79 ? 1.299 3.825 -2.807 1.00 92.00 79 GLY A C 1
ATOM 628 O O . GLY A 1 79 ? 0.270 4.411 -2.462 1.00 92.00 79 GLY A O 1
ATOM 629 N N . LEU A 1 80 ? 1.282 2.873 -3.745 1.00 91.75 80 LEU A N 1
ATOM 630 C CA . LEU A 1 80 ? 0.054 2.401 -4.397 1.00 91.75 80 LEU A CA 1
ATOM 631 C C . LEU A 1 80 ? -0.855 1.646 -3.418 1.00 91.75 80 LEU A C 1
ATOM 633 O O . LEU A 1 80 ? -2.057 1.915 -3.370 1.00 91.75 80 LEU A O 1
ATOM 637 N N . VAL A 1 81 ? -0.285 0.773 -2.585 1.00 94.00 81 VAL A N 1
ATOM 638 C CA . VAL A 1 81 ? -1.023 0.062 -1.528 1.00 94.00 81 VAL A CA 1
ATOM 639 C C . VAL A 1 81 ? -1.621 1.054 -0.524 1.00 94.00 81 VAL A C 1
ATOM 641 O O . VAL A 1 81 ? -2.817 0.989 -0.242 1.00 94.00 81 VAL A O 1
ATOM 644 N N . ALA A 1 82 ? -0.842 2.031 -0.050 1.00 95.94 82 ALA A N 1
ATOM 645 C CA . ALA A 1 82 ? -1.313 3.066 0.870 1.00 95.94 82 ALA A CA 1
ATOM 646 C C . ALA A 1 82 ? -2.472 3.888 0.279 1.00 95.94 82 ALA A C 1
ATOM 648 O O . ALA A 1 82 ? -3.466 4.141 0.962 1.00 95.94 82 ALA A O 1
ATOM 649 N N . LYS A 1 83 ? -2.393 4.259 -1.008 1.00 95.19 83 LYS A N 1
ATOM 650 C CA . LYS A 1 83 ? -3.490 4.940 -1.719 1.00 95.19 83 LYS A CA 1
ATOM 651 C C . LYS A 1 83 ? -4.746 4.074 -1.801 1.00 95.19 83 LYS A C 1
ATOM 653 O O . LYS A 1 83 ? -5.844 4.580 -1.580 1.00 95.19 83 LYS A O 1
ATOM 658 N N . CYS A 1 84 ? -4.589 2.782 -2.084 1.00 94.62 84 CYS A N 1
ATOM 659 C CA . CYS A 1 84 ? -5.693 1.827 -2.118 1.00 94.62 84 CYS A CA 1
ATOM 660 C C . CYS A 1 84 ? -6.390 1.715 -0.749 1.00 94.62 84 CYS A C 1
ATOM 662 O O . CYS A 1 84 ? -7.617 1.775 -0.682 1.00 94.62 84 CYS A O 1
ATOM 664 N N . ILE A 1 85 ? -5.627 1.619 0.347 1.00 95.44 85 ILE A N 1
ATOM 665 C CA . ILE A 1 85 ? -6.179 1.578 1.712 1.00 95.44 85 ILE A CA 1
ATOM 666 C C . ILE A 1 85 ? -6.900 2.888 2.048 1.00 95.44 85 ILE A C 1
ATOM 668 O O . ILE A 1 85 ? -8.049 2.858 2.486 1.00 95.44 85 ILE A O 1
ATOM 672 N N . ALA A 1 86 ? -6.269 4.038 1.792 1.00 95.38 86 ALA A N 1
A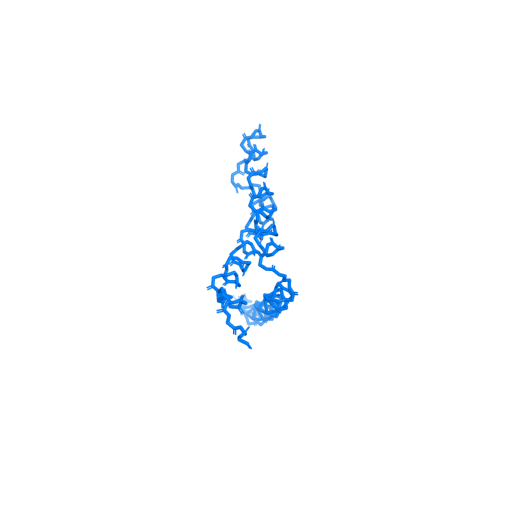TOM 673 C CA . ALA A 1 86 ? -6.861 5.348 2.060 1.00 95.38 86 ALA A CA 1
ATOM 674 C C . ALA A 1 86 ? -8.188 5.550 1.311 1.0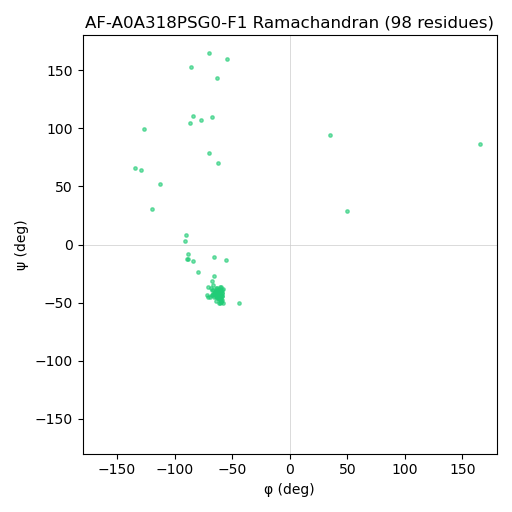0 95.38 86 ALA A C 1
ATOM 676 O O . ALA A 1 86 ? -9.143 6.086 1.873 1.00 95.38 86 ALA A O 1
ATOM 677 N N . ARG A 1 87 ? -8.268 5.067 0.065 1.00 94.62 87 ARG A N 1
ATOM 678 C CA . ARG A 1 87 ? -9.507 5.063 -0.714 1.00 94.62 87 ARG A CA 1
ATOM 679 C C . ARG A 1 87 ? -10.598 4.243 -0.027 1.00 94.62 87 ARG A C 1
ATOM 681 O O . ARG A 1 87 ? -11.692 4.764 0.167 1.00 94.62 87 ARG A O 1
ATOM 688 N N . VAL A 1 88 ? -10.303 3.008 0.388 1.00 94.19 88 VAL A N 1
ATOM 689 C CA . VAL A 1 88 ? -11.278 2.155 1.092 1.00 94.19 88 VAL A CA 1
ATOM 690 C C . VAL A 1 88 ? -11.772 2.813 2.380 1.00 94.19 88 VAL A C 1
ATOM 692 O O . VAL A 1 88 ? -12.979 2.838 2.606 1.00 94.19 88 VAL A O 1
ATOM 695 N N . ILE A 1 89 ? -10.873 3.396 3.178 1.00 93.88 89 ILE A N 1
ATOM 696 C CA . ILE A 1 89 ? -11.242 4.126 4.401 1.00 93.88 89 ILE A CA 1
ATOM 697 C C . ILE A 1 89 ? -12.193 5.280 4.065 1.00 93.88 89 ILE A C 1
ATOM 699 O O . ILE A 1 89 ? -13.237 5.409 4.690 1.00 93.88 89 ILE A O 1
ATOM 703 N N . SER A 1 90 ? -11.873 6.088 3.047 1.00 92.12 90 SER A N 1
ATOM 704 C CA . SER A 1 90 ? -12.702 7.239 2.654 1.00 92.12 90 SER A CA 1
ATOM 705 C C . SER A 1 90 ? -14.082 6.859 2.105 1.00 92.12 90 SER A C 1
ATOM 707 O O . SER A 1 90 ? -15.025 7.642 2.196 1.00 92.12 90 SER A O 1
ATOM 709 N N . GLU A 1 91 ? -14.198 5.666 1.521 1.00 90.31 91 GLU A N 1
ATOM 710 C CA . GLU A 1 91 ? -15.442 5.121 0.975 1.00 90.31 91 GLU A CA 1
ATOM 711 C C . GLU A 1 91 ? -16.261 4.356 2.024 1.00 90.31 91 GLU A C 1
ATOM 713 O O . GLU A 1 91 ? -17.418 4.028 1.761 1.00 90.31 91 GLU A O 1
ATOM 718 N N . THR A 1 92 ? -15.679 4.047 3.186 1.00 77.50 92 THR A N 1
ATOM 719 C CA . THR A 1 92 ? -16.362 3.356 4.280 1.00 77.50 92 THR A CA 1
ATOM 720 C C . THR A 1 92 ? -17.062 4.410 5.136 1.00 77.50 92 THR A C 1
ATOM 722 O O . THR A 1 92 ? -16.388 5.140 5.859 1.00 77.50 92 THR A O 1
ATOM 725 N N . PRO A 1 93 ? -18.397 4.558 5.052 1.00 63.66 93 PRO A N 1
ATOM 726 C CA . PRO A 1 93 ? -19.101 5.516 5.892 1.00 63.66 93 PRO A CA 1
ATOM 727 C C . PRO A 1 93 ? -18.946 5.132 7.369 1.00 63.66 93 PRO A C 1
ATOM 729 O O . PRO A 1 93 ? -18.990 3.946 7.707 1.00 63.66 93 PRO A O 1
ATOM 732 N N . ASP A 1 94 ? -18.823 6.135 8.244 1.00 59.81 94 ASP A N 1
ATOM 733 C CA . ASP A 1 94 ? -18.935 6.005 9.704 1.00 59.81 94 ASP A CA 1
ATOM 734 C C . ASP A 1 94 ? -20.351 5.523 10.075 1.00 59.81 94 ASP A C 1
ATOM 736 O O . ASP A 1 94 ? -21.194 6.276 10.561 1.00 59.81 94 ASP A O 1
ATOM 740 N N . SER A 1 95 ? -20.690 4.274 9.777 1.00 50.44 95 SER A N 1
ATOM 741 C CA . SER A 1 95 ? -22.037 3.752 9.988 1.00 50.44 95 SER A CA 1
ATOM 742 C C . SER A 1 95 ? -22.010 2.379 10.640 1.00 50.44 95 SER A C 1
ATOM 744 O O . SER A 1 95 ? -22.496 1.393 10.093 1.00 50.44 95 SER A O 1
ATOM 746 N N . VAL A 1 96 ? -21.529 2.370 11.883 1.00 49.28 96 VAL A N 1
ATOM 747 C CA . VAL A 1 96 ? -22.268 1.746 12.994 1.00 49.28 96 VAL A CA 1
ATOM 748 C C . VAL A 1 96 ? -22.700 2.861 13.956 1.00 49.28 96 VAL A C 1
ATOM 750 O O . VAL A 1 96 ? -22.434 2.850 15.148 1.00 49.28 96 VAL A O 1
ATOM 753 N N . SER A 1 97 ? -23.349 3.887 13.408 1.00 48.38 97 SER A N 1
ATOM 754 C CA . SER A 1 97 ? -24.065 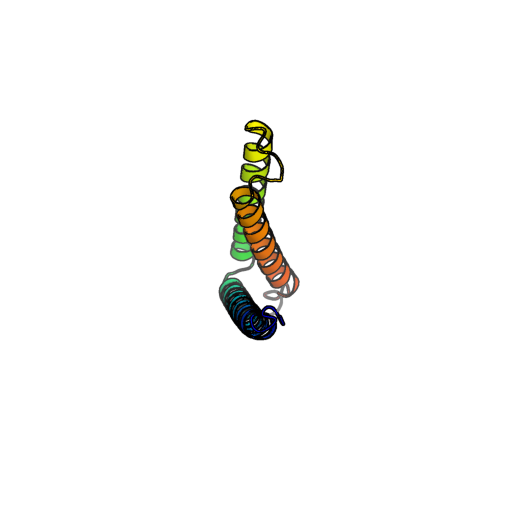4.912 14.168 1.00 48.38 97 SER A CA 1
ATOM 755 C C . SER A 1 97 ? -25.467 5.033 13.586 1.00 48.38 97 SER A C 1
ATOM 757 O O . SER A 1 97 ? -25.791 5.999 12.908 1.00 48.38 97 SER A O 1
ATOM 759 N N . THR A 1 98 ? -26.240 3.950 13.711 1.00 45.72 98 THR A N 1
ATOM 760 C CA . THR A 1 98 ? -27.716 3.883 13.764 1.00 45.72 98 THR A CA 1
ATOM 761 C C . THR A 1 98 ? -28.169 2.438 13.549 1.00 45.72 98 THR A C 1
ATOM 763 O O . THR A 1 98 ? -28.512 2.015 12.452 1.00 45.72 98 THR A O 1
ATOM 766 N N . ALA A 1 99 ? -28.216 1.676 14.636 1.00 39.66 99 ALA A N 1
ATOM 767 C CA . ALA A 1 99 ? -29.239 0.653 14.797 1.00 39.66 99 ALA A CA 1
ATOM 768 C C . ALA A 1 99 ? -29.908 0.938 16.144 1.00 39.66 99 ALA A C 1
ATOM 770 O O . ALA A 1 99 ? -29.321 0.710 17.201 1.00 39.66 99 ALA A O 1
ATOM 771 N N . LEU A 1 100 ? -31.070 1.591 16.041 1.00 42.12 100 LEU A N 1
ATOM 772 C CA . LEU A 1 100 ? -32.114 1.648 17.063 1.00 42.12 100 LEU A CA 1
ATOM 773 C C . LEU A 1 100 ? -32.558 0.233 17.447 1.00 42.12 100 LEU A C 1
ATOM 775 O O . LEU A 1 100 ? -32.620 -0.615 16.527 1.00 42.12 100 LEU A O 1
#

Solvent-accessible surface area (backbone atoms only — not comparable to full-atom values): 5884 Å² total; per-residue (Å²): 135,86,77,84,81,77,64,63,69,59,54,51,54,53,50,53,50,51,52,52,49,52,53,51,51,52,55,50,49,50,54,56,50,69,74,46,56,72,66,57,44,52,50,53,35,51,51,38,51,47,53,42,50,56,48,55,51,47,34,64,74,67,67,52,55,88,78,44,58,71,62,49,52,52,45,50,50,42,52,53,51,33,50,50,44,51,50,50,57,74,70,50,72,90,70,94,76,79,83,130

Radius of gyration: 19.64 Å; Cα contacts (8 Å, |Δi|>4): 38; chains: 1; bounding box: 55×18×63 Å

Secondary structure (DSSP, 8-state):
------SHHHHHHHHHHHHHHHHHHHHHHHHHHTTS-HHHHHHHHHHHHHHHHHHHHHHHHTT--TT-HHHHHHHHHHHHHHHHHHHHHHHS---SS---

Sequence (100 aa):
MDMMNDDAPVNANEIALLEAYVGCLEVALQKAIRLLDHDQQVEMLRYEQTRIKERDEQQMAHQLGPEGDEFNDITTAHGLVAKCIARVISETPDSVSTAL

pLDDT: mean 80.24, std 17.12, range [36.91, 96.75]

Organism: NCBI:txid108528